Protein AF-A0A0C9Z7E0-F1 (afdb_monomer)

Foldseek 3Di:
DVQLVVLCVVCVVLVVVQCVQPVVVPDDDDPVCVVPRRLLVVLSVVLSCLQPNPDQKDKDFAQAWDKDADPAFDQDPVRDTHRIDIDGGGDIDMDRSNCQSQPCVNVNPCSNPRDSD

Radius of gyration: 19.87 Å; Cα contacts (8 Å, |Δi|>4): 127; chains: 1; bounding box: 55×26×46 Å

Structure (mmCIF, N/CA/C/O backbone):
data_AF-A0A0C9Z7E0-F1
#
_entry.id   AF-A0A0C9Z7E0-F1
#
loop_
_atom_site.group_PDB
_atom_site.id
_atom_site.type_symbol
_atom_site.label_atom_id
_atom_site.label_alt_id
_atom_site.label_comp_id
_atom_site.label_asym_id
_atom_site.label_entity_id
_atom_site.label_seq_id
_atom_site.pdbx_PDB_ins_code
_atom_site.Cartn_x
_atom_site.Cartn_y
_atom_site.Cartn_z
_atom_site.occupancy
_atom_site.B_iso_or_equiv
_atom_site.auth_seq_id
_atom_site.auth_comp_id
_atom_site.auth_asym_id
_atom_site.auth_atom_id
_atom_site.pdbx_PDB_model_num
ATOM 1 N N . MET A 1 1 ? 11.418 -6.578 2.152 1.00 69.62 1 MET A N 1
ATOM 2 C CA . MET A 1 1 ? 12.288 -6.864 0.984 1.00 69.62 1 MET A CA 1
ATOM 3 C C . MET A 1 1 ? 11.867 -8.097 0.185 1.00 69.62 1 MET A C 1
ATOM 5 O O . MET A 1 1 ? 11.743 -7.967 -1.023 1.00 69.62 1 MET A O 1
ATOM 9 N N . THR A 1 2 ? 11.606 -9.263 0.799 1.00 93.75 2 THR A N 1
ATOM 10 C CA . THR A 1 2 ? 11.234 -10.498 0.065 1.00 93.75 2 THR A CA 1
ATOM 11 C C . THR 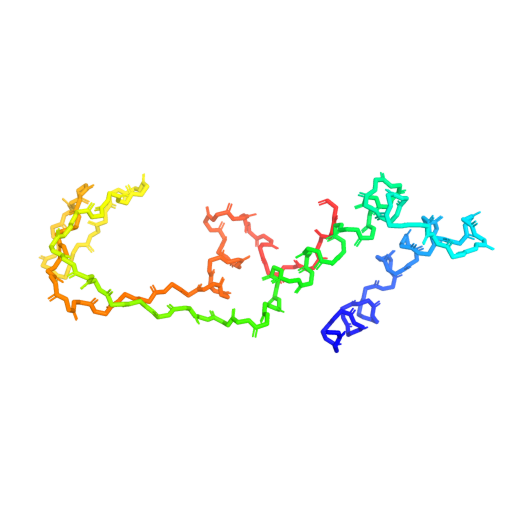A 1 2 ? 10.036 -10.324 -0.872 1.00 93.75 2 THR A C 1
ATOM 13 O O . THR A 1 2 ? 10.113 -10.717 -2.031 1.00 93.75 2 THR A O 1
ATOM 16 N N . TRP A 1 3 ? 8.960 -9.688 -0.398 1.00 95.88 3 TRP A N 1
ATOM 17 C CA . TRP A 1 3 ? 7.768 -9.430 -1.209 1.00 95.88 3 TRP A CA 1
ATOM 18 C C . TRP A 1 3 ? 8.049 -8.535 -2.412 1.00 95.88 3 TRP A C 1
ATOM 20 O O . TRP A 1 3 ? 7.641 -8.874 -3.513 1.00 95.88 3 TRP A O 1
ATOM 30 N N . GLY A 1 4 ? 8.833 -7.466 -2.244 1.00 96.12 4 GLY A N 1
ATOM 31 C CA . GLY A 1 4 ? 9.193 -6.593 -3.364 1.00 96.12 4 GLY A CA 1
ATOM 32 C C . GLY A 1 4 ? 9.957 -7.322 -4.468 1.00 96.12 4 GLY A C 1
ATOM 33 O O . GLY A 1 4 ? 9.634 -7.179 -5.642 1.00 96.12 4 GLY A O 1
ATOM 34 N N . LEU A 1 5 ? 10.914 -8.184 -4.109 1.00 96.69 5 LEU A N 1
ATOM 35 C CA . LEU A 1 5 ? 11.612 -9.009 -5.101 1.00 96.69 5 LEU A CA 1
ATOM 36 C C . LEU A 1 5 ? 10.677 -10.019 -5.779 1.00 96.69 5 LEU A C 1
ATOM 38 O O . LEU A 1 5 ? 10.805 -10.249 -6.981 1.00 96.69 5 LEU A O 1
ATOM 42 N N . LEU A 1 6 ? 9.738 -10.607 -5.031 1.00 97.69 6 LEU A N 1
ATOM 43 C CA . LEU A 1 6 ? 8.744 -11.526 -5.581 1.00 97.69 6 LEU A CA 1
ATOM 44 C C . LEU A 1 6 ? 7.806 -10.824 -6.570 1.00 97.69 6 LEU A C 1
ATOM 46 O O . LEU A 1 6 ? 7.568 -11.362 -7.650 1.00 97.69 6 LEU A O 1
ATOM 50 N N . GLU A 1 7 ? 7.301 -9.638 -6.229 1.00 97.69 7 GLU A N 1
ATOM 51 C CA . GLU A 1 7 ? 6.404 -8.881 -7.105 1.00 97.69 7 GLU A CA 1
ATOM 52 C C . GLU A 1 7 ? 7.115 -8.426 -8.378 1.00 97.69 7 GLU A C 1
ATOM 54 O O . GLU A 1 7 ? 6.592 -8.627 -9.472 1.00 97.69 7 GLU A O 1
ATOM 59 N N . LEU A 1 8 ? 8.354 -7.938 -8.274 1.00 97.81 8 LEU A N 1
ATOM 60 C CA . LEU A 1 8 ? 9.163 -7.597 -9.448 1.00 97.81 8 LEU A CA 1
ATOM 61 C C . LEU A 1 8 ? 9.468 -8.820 -10.327 1.00 97.81 8 LEU A C 1
ATOM 63 O O . LEU A 1 8 ? 9.488 -8.706 -11.550 1.00 97.81 8 LEU A O 1
ATOM 67 N N . ALA A 1 9 ? 9.687 -9.996 -9.731 1.00 97.62 9 ALA A N 1
ATOM 68 C CA . ALA A 1 9 ? 9.890 -11.234 -10.485 1.00 97.62 9 ALA A CA 1
ATOM 69 C C . ALA A 1 9 ? 8.610 -11.709 -11.198 1.00 97.62 9 ALA A C 1
ATOM 71 O O . ALA A 1 9 ? 8.694 -12.308 -12.269 1.00 97.62 9 ALA A O 1
ATOM 72 N N . ARG A 1 10 ? 7.432 -11.445 -10.618 1.00 97.75 10 ARG A N 1
ATOM 73 C CA . ARG A 1 10 ? 6.121 -11.762 -11.208 1.00 97.75 10 ARG A CA 1
ATOM 74 C C . ARG A 1 10 ? 5.659 -10.744 -12.250 1.00 97.75 10 ARG A C 1
ATOM 76 O O . ARG A 1 10 ? 4.884 -11.115 -13.127 1.00 97.75 10 ARG A O 1
ATOM 83 N N . HIS A 1 11 ? 6.177 -9.517 -12.198 1.00 98.12 11 HIS A N 1
ATOM 84 C CA . HIS A 1 11 ? 5.820 -8.418 -13.097 1.00 98.12 11 HIS A CA 1
ATOM 85 C C . HIS A 1 11 ? 7.054 -7.883 -13.851 1.00 98.12 11 HIS A C 1
ATOM 87 O O . HIS A 1 11 ? 7.543 -6.786 -13.558 1.00 98.12 11 HIS A O 1
ATOM 93 N N . PRO A 1 12 ? 7.573 -8.620 -14.859 1.00 97.88 12 PRO A N 1
ATOM 94 C CA . PRO A 1 12 ? 8.757 -8.203 -15.613 1.00 97.88 12 PRO A CA 1
ATOM 95 C C . PRO A 1 12 ? 8.617 -6.830 -16.281 1.00 97.88 12 PRO A C 1
ATOM 97 O O . PRO A 1 12 ? 9.609 -6.125 -16.439 1.00 97.88 12 PRO A O 1
ATOM 100 N N . ASN A 1 13 ? 7.400 -6.425 -16.655 1.00 97.69 13 ASN A N 1
ATOM 101 C CA . ASN A 1 13 ? 7.117 -5.098 -17.206 1.00 97.69 13 ASN A CA 1
ATOM 102 C C . ASN A 1 13 ? 7.411 -3.979 -16.193 1.00 97.69 13 ASN A C 1
ATOM 104 O O . ASN A 1 13 ? 8.088 -3.016 -16.544 1.00 97.69 13 ASN A O 1
ATOM 108 N N . VAL A 1 14 ? 6.971 -4.134 -14.938 1.00 98.06 14 VAL A N 1
ATOM 109 C CA . VAL A 1 14 ? 7.266 -3.191 -13.848 1.00 98.06 14 VAL A CA 1
ATOM 110 C C . VAL A 1 14 ? 8.766 -3.169 -13.578 1.00 98.06 14 VAL A C 1
ATOM 112 O O . VAL A 1 14 ? 9.371 -2.104 -13.490 1.00 98.06 14 VAL A O 1
ATOM 115 N N . GLN A 1 15 ? 9.398 -4.345 -13.517 1.00 97.81 15 GLN A N 1
ATOM 116 C CA . GLN A 1 15 ? 10.837 -4.441 -13.289 1.00 97.81 15 GLN A CA 1
ATOM 117 C C . GLN A 1 15 ? 11.655 -3.760 -14.396 1.00 97.81 15 GLN A C 1
ATOM 119 O O . GLN A 1 15 ? 12.653 -3.103 -14.105 1.00 97.81 15 GLN A O 1
ATOM 124 N N . ASN A 1 16 ? 11.256 -3.911 -15.660 1.00 97.75 16 ASN A N 1
ATOM 125 C CA . ASN A 1 16 ? 11.934 -3.268 -16.782 1.00 97.75 16 ASN A CA 1
ATOM 126 C C . ASN A 1 16 ? 11.767 -1.751 -16.739 1.00 97.75 16 ASN A C 1
ATOM 128 O O . ASN A 1 16 ? 12.769 -1.050 -16.832 1.00 97.75 16 ASN A O 1
ATOM 132 N N . ARG A 1 17 ? 10.553 -1.249 -16.488 1.00 97.38 17 ARG A N 1
ATOM 133 C CA . ARG A 1 17 ? 10.305 0.191 -16.327 1.00 97.38 17 ARG A CA 1
ATOM 134 C C . ARG A 1 17 ? 11.106 0.784 -15.164 1.00 97.38 17 ARG A C 1
ATOM 136 O O . ARG A 1 17 ? 11.695 1.849 -15.302 1.00 97.38 17 ARG A O 1
ATOM 143 N N . LEU A 1 18 ? 11.210 0.063 -14.046 1.00 96.50 18 LEU A N 1
ATOM 144 C CA . LEU A 1 18 ? 12.055 0.478 -12.925 1.00 96.50 18 LEU A CA 1
ATOM 145 C C . LEU A 1 18 ? 13.538 0.544 -13.319 1.00 96.50 18 LEU A C 1
ATOM 147 O O . LEU A 1 18 ? 14.242 1.475 -12.945 1.00 96.50 18 LEU A O 1
ATOM 151 N N . ARG A 1 19 ? 14.034 -0.410 -14.116 1.00 95.88 19 ARG A N 1
ATOM 152 C CA . ARG A 1 19 ? 15.405 -0.343 -14.646 1.00 95.88 19 ARG A CA 1
ATOM 153 C C . ARG A 1 19 ? 15.600 0.821 -15.615 1.00 95.88 19 ARG A C 1
ATOM 155 O O . ARG A 1 19 ? 16.674 1.408 -15.605 1.00 95.88 19 ARG A O 1
ATOM 162 N N . GLU A 1 20 ? 14.609 1.146 -16.437 1.00 96.38 20 GLU A N 1
ATOM 163 C CA . GLU A 1 20 ? 14.670 2.295 -17.350 1.00 96.38 20 GLU A CA 1
ATOM 164 C C . GLU A 1 20 ? 14.820 3.621 -16.592 1.00 96.38 20 GLU A C 1
ATOM 166 O O . GLU A 1 20 ? 15.559 4.487 -17.052 1.00 96.38 20 GLU A O 1
ATOM 171 N N . GLU A 1 21 ? 14.193 3.754 -15.419 1.00 95.06 21 GLU A N 1
ATOM 172 C CA . GLU A 1 21 ? 14.374 4.915 -14.536 1.00 95.06 21 GLU A CA 1
ATOM 173 C C . GLU A 1 21 ? 15.765 4.932 -13.876 1.00 95.06 21 GLU A C 1
ATOM 175 O O . GLU A 1 21 ? 16.433 5.964 -13.852 1.00 95.06 21 GLU A O 1
ATOM 180 N N . LEU A 1 22 ? 16.229 3.787 -13.362 1.00 94.19 22 LEU A N 1
ATOM 181 C CA . LEU A 1 22 ? 17.417 3.735 -12.500 1.00 94.19 22 LEU A CA 1
ATOM 182 C C . LEU A 1 22 ? 18.751 3.597 -13.252 1.00 94.19 22 LEU A C 1
ATOM 184 O O . LEU A 1 22 ? 19.773 4.106 -12.793 1.00 94.19 22 LEU A O 1
ATOM 188 N N . LEU A 1 23 ? 18.786 2.901 -14.394 1.00 93.50 23 LEU A N 1
ATOM 189 C CA . LEU A 1 23 ? 20.033 2.643 -15.131 1.00 93.50 23 LEU A CA 1
ATOM 190 C C . LEU A 1 23 ? 20.736 3.913 -15.646 1.00 93.50 23 LEU A C 1
ATOM 192 O O . LEU A 1 23 ? 21.965 3.960 -15.555 1.00 93.50 23 LEU A O 1
ATOM 196 N N . PRO A 1 24 ? 20.030 4.940 -16.164 1.00 93.12 24 PRO A N 1
ATOM 197 C CA . PRO A 1 24 ? 20.670 6.164 -16.644 1.00 93.12 24 PRO A CA 1
ATOM 198 C C . PRO A 1 24 ? 21.419 6.947 -15.561 1.00 93.12 24 PRO A C 1
ATOM 200 O O . PRO A 1 24 ? 22.330 7.700 -15.893 1.00 93.12 24 PRO A O 1
ATOM 203 N N . PHE A 1 25 ? 21.060 6.771 -14.284 1.00 91.00 25 PHE A N 1
ATOM 204 C CA . PHE A 1 25 ? 21.690 7.489 -13.177 1.00 91.00 25 PHE A CA 1
ATOM 205 C C . PHE A 1 25 ? 23.172 7.109 -12.999 1.00 91.00 25 PHE A C 1
ATOM 207 O O . PHE A 1 25 ? 24.004 7.965 -12.704 1.00 91.00 25 PHE A O 1
ATOM 214 N N . GLY A 1 26 ? 23.528 5.839 -13.231 1.00 84.06 26 GLY A N 1
ATOM 215 C CA . GLY A 1 26 ? 24.921 5.393 -13.387 1.00 84.06 26 GLY A CA 1
ATOM 216 C C . GLY A 1 26 ? 25.838 5.500 -12.155 1.00 84.06 26 GLY A C 1
ATOM 217 O O . GLY A 1 26 ? 27.035 5.243 -12.288 1.00 84.06 26 GLY A O 1
ATOM 218 N N . GLY A 1 27 ? 25.317 5.851 -10.975 1.00 88.44 27 GLY A N 1
ATOM 219 C CA . GLY A 1 27 ? 26.087 6.017 -9.736 1.00 88.44 27 GLY A CA 1
ATOM 220 C C . GLY A 1 27 ? 25.278 5.737 -8.466 1.00 88.44 27 GLY A C 1
ATOM 221 O O . GLY A 1 27 ? 24.161 5.229 -8.530 1.00 88.44 27 GLY A O 1
ATOM 222 N N . GLU A 1 28 ? 25.840 6.072 -7.304 1.00 90.50 28 GLU A N 1
ATOM 223 C CA . GLU A 1 28 ? 25.118 6.014 -6.026 1.00 90.50 28 GLU A CA 1
ATOM 224 C C . GLU A 1 28 ? 24.389 7.339 -5.770 1.00 90.50 28 GLU A C 1
ATOM 226 O O . GLU A 1 28 ? 25.038 8.390 -5.765 1.00 90.50 28 GLU A O 1
ATOM 231 N N . PRO A 1 29 ? 23.055 7.328 -5.598 1.00 91.94 29 PRO A N 1
ATOM 232 C CA . PRO A 1 29 ? 22.313 8.554 -5.361 1.00 91.94 29 PRO A CA 1
ATOM 233 C C . PRO A 1 29 ? 22.556 9.082 -3.951 1.00 91.94 29 PRO A C 1
ATOM 235 O O . PRO A 1 29 ? 22.665 8.318 -2.990 1.00 91.94 29 PRO A O 1
ATOM 238 N N . SER A 1 30 ? 22.593 10.409 -3.813 1.00 94.31 30 SER A N 1
ATOM 239 C CA . SER A 1 30 ? 22.464 11.036 -2.499 1.00 94.31 30 SER A CA 1
ATOM 240 C C . SER A 1 30 ? 21.052 10.817 -1.937 1.00 94.31 30 SER A C 1
ATOM 242 O O . SER A 1 30 ? 20.131 10.432 -2.658 1.00 94.31 30 SER A O 1
ATOM 244 N N . TYR A 1 31 ? 20.853 11.090 -0.647 1.00 92.56 31 TYR A N 1
ATOM 245 C CA . TYR A 1 31 ? 19.530 10.986 -0.020 1.00 92.56 31 TYR A CA 1
ATOM 246 C C . TYR A 1 31 ? 18.479 11.878 -0.704 1.00 92.56 31 TYR A C 1
ATOM 248 O O . TYR A 1 31 ? 17.358 11.438 -0.967 1.00 92.56 31 TYR A O 1
ATOM 256 N N . ASP A 1 32 ? 18.857 13.115 -1.035 1.00 93.06 32 ASP A N 1
ATOM 257 C CA . ASP A 1 32 ? 17.952 14.066 -1.685 1.00 93.06 32 ASP A CA 1
ATOM 258 C C . ASP A 1 32 ? 17.576 13.592 -3.091 1.00 93.06 32 ASP A C 1
ATOM 260 O O . ASP A 1 32 ? 16.416 13.690 -3.482 1.00 93.06 32 ASP A O 1
ATOM 264 N N . GLN A 1 33 ? 18.528 13.017 -3.829 1.00 92.44 33 GLN A N 1
ATOM 265 C CA . GLN A 1 33 ? 18.267 12.450 -5.154 1.00 92.44 33 GLN A CA 1
ATOM 266 C C . GLN A 1 33 ? 17.385 11.206 -5.058 1.00 92.44 33 GLN A C 1
ATOM 268 O O . GLN A 1 33 ? 16.432 11.067 -5.815 1.00 92.44 33 GLN A O 1
ATOM 273 N N . LEU A 1 34 ? 17.636 10.331 -4.078 1.00 89.81 34 LEU A N 1
ATOM 274 C CA . LEU A 1 34 ? 16.814 9.143 -3.857 1.00 89.81 34 LEU A CA 1
ATOM 275 C C . LEU A 1 34 ? 15.343 9.500 -3.602 1.00 89.81 34 LEU A C 1
ATOM 277 O O . LEU A 1 34 ? 14.451 8.788 -4.049 1.00 89.81 34 LEU A O 1
ATOM 281 N N . THR A 1 35 ? 15.111 10.605 -2.893 1.00 88.25 35 THR A N 1
ATOM 282 C CA . THR A 1 35 ? 13.771 11.055 -2.503 1.00 88.25 35 THR A CA 1
ATOM 283 C C . THR A 1 35 ? 13.032 11.766 -3.638 1.00 88.25 35 THR A C 1
ATOM 285 O O . THR A 1 35 ? 11.814 11.658 -3.726 1.00 88.25 35 THR A O 1
ATOM 288 N N . ASN A 1 36 ? 13.741 12.512 -4.491 1.00 90.50 36 ASN A N 1
ATOM 289 C CA . ASN A 1 36 ? 13.105 13.419 -5.454 1.00 90.50 36 ASN A CA 1
ATOM 290 C C . ASN A 1 36 ? 13.219 12.968 -6.918 1.00 90.50 36 ASN A C 1
ATOM 292 O O . ASN A 1 36 ? 12.365 13.334 -7.725 1.00 90.50 36 ASN A O 1
ATOM 296 N N . ASP A 1 37 ? 14.242 12.187 -7.269 1.00 93.44 37 ASP A N 1
ATOM 297 C CA . ASP A 1 37 ? 14.592 11.922 -8.671 1.00 93.44 37 ASP A CA 1
ATOM 298 C C . ASP A 1 37 ? 14.088 10.558 -9.179 1.00 93.44 37 ASP A C 1
ATOM 300 O O . ASP A 1 37 ? 14.148 10.303 -10.383 1.00 93.44 37 ASP A O 1
ATOM 304 N N . PHE A 1 38 ? 13.566 9.690 -8.299 1.00 95.25 38 PHE A N 1
ATOM 305 C CA . PHE A 1 38 ? 13.078 8.344 -8.655 1.00 95.25 38 PHE A CA 1
ATOM 306 C C . PHE A 1 38 ? 11.616 8.111 -8.237 1.00 95.25 38 PHE A C 1
ATOM 308 O O . PHE A 1 38 ? 11.332 7.292 -7.354 1.00 95.25 38 PHE A O 1
ATOM 315 N N . PRO A 1 39 ? 10.661 8.833 -8.847 1.00 95.25 39 PRO A N 1
ATOM 316 C CA . PRO A 1 39 ? 9.249 8.710 -8.502 1.00 95.25 39 PRO A CA 1
ATOM 317 C C . PRO A 1 39 ? 8.687 7.305 -8.759 1.00 95.25 39 PRO A C 1
ATOM 319 O O . PRO A 1 39 ? 7.802 6.868 -8.028 1.00 95.25 39 PRO A O 1
ATOM 322 N N . TYR A 1 40 ? 9.179 6.571 -9.765 1.00 97.00 40 TYR A N 1
ATOM 323 C CA . TYR A 1 40 ? 8.686 5.222 -10.034 1.00 97.00 40 TYR A CA 1
ATOM 324 C C . TYR A 1 40 ? 9.258 4.190 -9.059 1.00 97.00 40 TYR A C 1
ATOM 326 O O . TYR A 1 40 ? 8.540 3.276 -8.655 1.00 97.00 40 TYR A O 1
ATOM 334 N N . LEU A 1 41 ? 10.512 4.342 -8.622 1.00 95.94 41 LEU A N 1
ATOM 335 C CA . LEU A 1 41 ? 11.053 3.574 -7.501 1.00 95.94 41 LEU A CA 1
ATOM 336 C C . LEU A 1 41 ? 10.214 3.767 -6.236 1.00 95.94 41 LEU A C 1
ATOM 338 O O . LEU A 1 41 ? 9.867 2.768 -5.604 1.00 95.94 41 LEU A O 1
ATOM 342 N N . ASP A 1 42 ? 9.875 5.009 -5.881 1.00 95.44 42 ASP A N 1
ATOM 343 C CA . ASP A 1 42 ? 9.014 5.271 -4.724 1.00 95.44 42 ASP A CA 1
ATOM 344 C C . ASP A 1 42 ? 7.648 4.605 -4.905 1.00 95.44 42 ASP A C 1
ATOM 346 O O . ASP A 1 42 ? 7.236 3.824 -4.050 1.00 95.44 42 ASP A O 1
ATOM 350 N N . ALA A 1 43 ? 7.007 4.775 -6.065 1.00 96.75 43 ALA A N 1
ATOM 351 C CA . ALA A 1 43 ? 5.717 4.148 -6.338 1.00 96.75 43 ALA A CA 1
ATOM 352 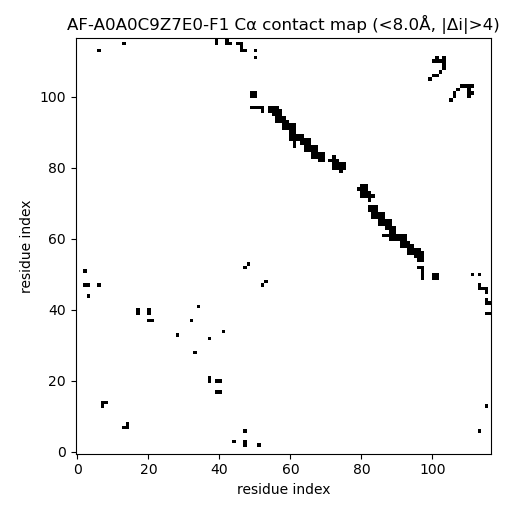C C . ALA A 1 43 ? 5.769 2.611 -6.224 1.00 96.75 43 ALA A C 1
ATOM 354 O O . ALA A 1 43 ? 4.894 2.000 -5.615 1.00 96.75 43 ALA A O 1
ATOM 355 N N . VAL A 1 44 ? 6.837 1.968 -6.717 1.00 97.44 44 VAL A N 1
ATOM 356 C CA . VAL A 1 44 ? 7.062 0.521 -6.550 1.00 97.44 44 VAL A CA 1
ATOM 357 C C . VAL A 1 44 ? 7.193 0.147 -5.075 1.00 97.44 44 VAL A C 1
ATOM 359 O O . VAL A 1 44 ? 6.627 -0.858 -4.644 1.00 97.44 44 VAL A O 1
ATOM 362 N N . VAL A 1 45 ? 7.945 0.917 -4.287 1.00 95.75 45 VAL A N 1
ATOM 363 C CA . VAL A 1 45 ? 8.126 0.647 -2.854 1.00 95.75 45 VAL A CA 1
ATOM 364 C C . VAL A 1 45 ? 6.808 0.811 -2.099 1.00 95.75 45 VAL A C 1
ATOM 366 O O . VAL A 1 45 ? 6.461 -0.072 -1.309 1.00 95.75 45 VAL A O 1
ATOM 369 N N . GLN A 1 46 ? 6.062 1.885 -2.361 1.00 95.44 46 GLN A N 1
ATOM 370 C CA . GLN A 1 46 ? 4.752 2.122 -1.756 1.00 95.44 46 GLN A CA 1
ATOM 371 C C . GLN A 1 46 ? 3.774 1.006 -2.108 1.00 95.44 46 GLN A C 1
ATOM 373 O O . GLN A 1 46 ? 3.114 0.475 -1.219 1.00 95.44 46 GLN A O 1
ATOM 378 N N . GLU A 1 47 ? 3.745 0.567 -3.364 1.00 97.25 47 GLU A N 1
ATOM 379 C CA . GLU A 1 47 ? 2.835 -0.484 -3.809 1.00 97.25 47 GLU A CA 1
ATOM 380 C C . GLU A 1 47 ? 3.153 -1.842 -3.160 1.00 97.25 47 GLU A C 1
ATOM 382 O O . GLU A 1 47 ? 2.261 -2.589 -2.748 1.00 97.25 47 GLU A O 1
ATOM 387 N N . VAL A 1 48 ? 4.442 -2.146 -2.956 1.00 97.00 48 VAL A N 1
ATOM 388 C CA . VAL A 1 48 ? 4.851 -3.328 -2.183 1.00 97.00 48 VAL A CA 1
ATOM 389 C C . VAL A 1 48 ? 4.355 -3.232 -0.740 1.00 97.00 48 VAL A C 1
ATOM 391 O O . VAL A 1 48 ? 3.886 -4.231 -0.199 1.00 97.00 48 VAL A O 1
ATOM 394 N N . LEU A 1 49 ? 4.459 -2.062 -0.105 1.00 95.44 49 LEU A N 1
ATOM 395 C CA . LEU A 1 49 ? 3.994 -1.851 1.270 1.00 95.44 49 LEU A CA 1
ATOM 396 C C . LEU A 1 49 ? 2.464 -1.815 1.378 1.00 95.44 49 LEU A C 1
ATOM 398 O O . LEU A 1 49 ? 1.922 -2.207 2.412 1.00 95.44 49 LEU A O 1
ATOM 402 N N . CYS A 1 50 ? 1.774 -1.398 0.319 1.00 95.31 50 CYS A N 1
ATOM 403 C CA . CYS A 1 50 ? 0.324 -1.424 0.218 1.00 95.31 50 CYS A CA 1
ATOM 404 C C . CYS A 1 50 ? -0.178 -2.876 0.260 1.00 95.31 50 CYS A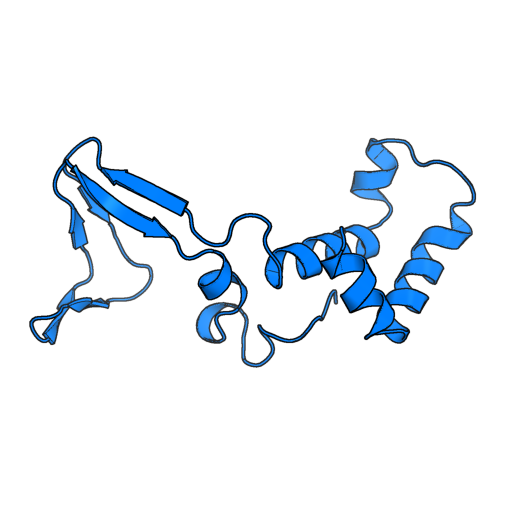 C 1
ATOM 406 O O . CYS A 1 50 ? -0.930 -3.255 1.162 1.00 95.31 50 CYS A O 1
ATOM 408 N N . LEU A 1 51 ? 0.328 -3.732 -0.633 1.00 96.12 51 LEU A N 1
ATOM 409 C CA . LEU A 1 51 ? -0.097 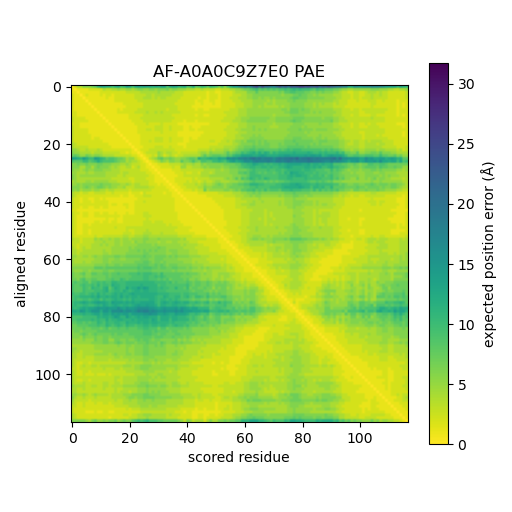-5.134 -0.714 1.00 96.12 51 LEU A CA 1
ATOM 410 C C . LEU A 1 51 ? 0.477 -6.022 0.395 1.00 96.12 51 LEU A C 1
ATOM 412 O O . LEU A 1 51 ? -0.192 -6.956 0.849 1.00 96.12 51 LEU A O 1
ATOM 416 N N . HIS A 1 52 ? 1.709 -5.740 0.825 1.00 95.88 52 HIS A N 1
ATOM 417 C CA . HIS A 1 52 ? 2.480 -6.566 1.756 1.00 95.88 52 HIS A CA 1
ATOM 418 C C . HIS A 1 52 ? 3.069 -5.727 2.900 1.00 95.88 52 HIS A C 1
ATOM 420 O O . HIS A 1 52 ? 4.297 -5.649 3.043 1.00 95.88 52 HIS A O 1
ATOM 426 N N . PRO A 1 53 ? 2.223 -5.098 3.738 1.00 94.56 53 PRO A N 1
ATOM 427 C CA . PRO A 1 53 ? 2.700 -4.267 4.832 1.00 94.56 53 PRO A CA 1
ATOM 428 C C . PRO A 1 53 ? 3.477 -5.108 5.850 1.00 94.56 53 PRO A C 1
ATOM 430 O O . PRO A 1 53 ? 3.117 -6.245 6.159 1.00 94.56 53 PRO A O 1
ATOM 433 N N . SER A 1 54 ? 4.535 -4.526 6.418 1.00 93.56 54 SER A N 1
ATOM 434 C CA . SER A 1 54 ? 5.347 -5.183 7.455 1.00 93.56 54 SER A CA 1
ATOM 435 C C . SER A 1 54 ? 4.560 -5.455 8.742 1.00 93.56 54 SER A C 1
ATOM 437 O O . SER A 1 54 ? 4.878 -6.389 9.474 1.00 93.56 54 SER A O 1
ATOM 439 N N . VAL A 1 55 ? 3.540 -4.635 9.014 1.00 94.19 55 VAL A N 1
ATOM 440 C CA . VAL A 1 55 ? 2.628 -4.763 10.153 1.00 94.19 55 VAL A CA 1
ATOM 441 C C . VAL A 1 55 ? 1.217 -4.933 9.602 1.00 94.19 55 VAL A C 1
ATOM 443 O O . VAL A 1 55 ? 0.720 -4.072 8.881 1.00 94.19 55 VAL A O 1
ATOM 446 N N . LEU A 1 56 ? 0.583 -6.063 9.914 1.00 94.50 56 LEU A N 1
ATOM 447 C CA . LEU A 1 56 ? -0.725 -6.415 9.351 1.00 94.50 56 LEU A CA 1
ATOM 448 C C . LEU A 1 56 ? -1.890 -5.711 10.052 1.00 94.50 56 LEU A C 1
ATOM 450 O O . LEU A 1 56 ? -2.915 -5.452 9.419 1.00 94.50 56 LEU A O 1
ATOM 454 N N . GLU A 1 57 ? -1.725 -5.443 11.345 1.00 96.62 57 GLU A N 1
ATOM 455 C CA . GLU A 1 57 ? -2.742 -4.929 12.255 1.00 96.62 57 GLU A CA 1
ATOM 456 C C . GLU A 1 57 ? -2.059 -4.140 13.379 1.00 96.62 57 GLU A C 1
ATOM 458 O O . GLU A 1 57 ? -1.012 -4.556 13.884 1.00 96.62 57 GLU A O 1
ATOM 463 N N . LEU A 1 58 ? -2.648 -3.007 13.763 1.00 96.62 58 LEU A N 1
ATOM 464 C CA . LEU A 1 58 ? -2.278 -2.265 14.967 1.00 96.62 58 LEU A CA 1
ATOM 465 C C . LEU A 1 58 ? -3.371 -2.416 16.016 1.00 96.62 58 LEU A C 1
ATOM 467 O O . LEU A 1 58 ? -4.557 -2.374 15.694 1.00 96.62 58 LEU A O 1
ATOM 471 N N . ILE A 1 59 ? -2.957 -2.562 17.271 1.00 97.25 59 ILE A N 1
ATOM 472 C CA . ILE A 1 59 ? -3.856 -2.691 18.414 1.00 97.25 59 ILE A CA 1
ATOM 473 C C . ILE A 1 59 ? -3.620 -1.503 19.339 1.00 97.25 59 ILE A C 1
ATOM 475 O O . ILE A 1 59 ? -2.485 -1.236 19.736 1.00 97.25 59 ILE A O 1
ATOM 479 N N . HIS A 1 60 ? -4.699 -0.811 19.685 1.00 95.50 60 HIS A N 1
ATOM 480 C CA . HIS A 1 60 ? -4.705 0.318 20.605 1.00 95.50 60 HIS A CA 1
ATOM 481 C C . HIS A 1 60 ? -5.652 0.046 21.771 1.00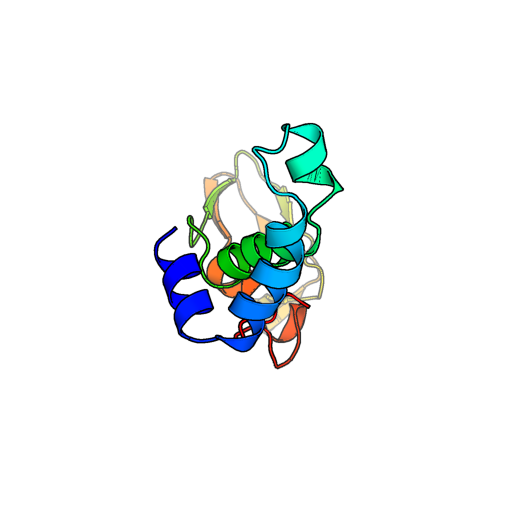 95.50 60 HIS A C 1
ATOM 483 O O . HIS A 1 60 ? -6.634 -0.674 21.622 1.00 95.50 60 HIS A O 1
ATOM 489 N N . GLU A 1 61 ? -5.372 0.650 22.920 1.00 97.25 61 GLU A N 1
ATOM 490 C CA . GLU A 1 61 ? -6.286 0.703 24.059 1.00 97.25 61 GLU A CA 1
ATOM 491 C C . GLU A 1 61 ? -6.680 2.163 24.288 1.00 97.25 61 GLU A C 1
ATOM 4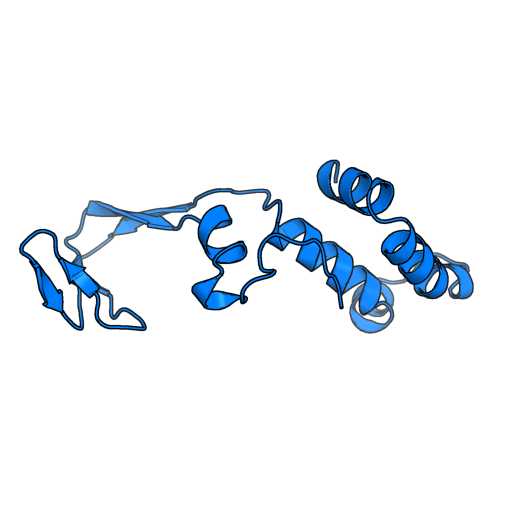93 O O . GLU A 1 61 ? -5.812 3.038 24.341 1.00 97.25 61 GLU A O 1
ATOM 498 N N . ALA A 1 62 ? -7.981 2.433 24.395 1.00 97.50 62 ALA A N 1
ATOM 499 C CA . ALA A 1 62 ? -8.491 3.772 24.656 1.00 97.50 62 ALA A CA 1
ATOM 500 C C . ALA A 1 62 ? -8.037 4.255 26.043 1.00 97.50 62 ALA A C 1
ATOM 502 O O . ALA A 1 62 ? -8.375 3.657 27.066 1.00 97.50 62 ALA A O 1
ATOM 503 N N . ALA A 1 63 ? -7.262 5.339 26.092 1.00 97.44 63 ALA A N 1
ATOM 504 C CA . ALA A 1 63 ? -6.736 5.873 27.349 1.00 97.44 63 ALA A CA 1
ATOM 505 C C . ALA A 1 63 ? -7.820 6.547 28.213 1.00 97.44 63 ALA A C 1
ATOM 507 O O . ALA A 1 63 ? -7.709 6.568 29.444 1.00 97.44 63 ALA A O 1
ATOM 508 N N . GLU A 1 64 ? -8.864 7.055 27.563 1.00 97.50 64 GLU A N 1
ATOM 509 C CA . GLU A 1 64 ? -10.024 7.736 28.131 1.00 97.50 64 GLU A CA 1
ATOM 510 C C . GLU A 1 64 ? -11.266 7.475 27.267 1.00 97.50 64 GLU A C 1
ATOM 512 O O . GLU A 1 64 ? -11.157 6.861 26.203 1.00 97.50 64 GLU A O 1
ATOM 517 N N . ASP A 1 65 ? -12.432 7.898 27.754 1.00 97.88 65 ASP A N 1
ATOM 518 C CA . ASP A 1 65 ? -13.678 7.811 26.994 1.00 97.88 65 ASP A CA 1
ATOM 519 C C . ASP A 1 65 ? -13.621 8.787 25.808 1.00 97.88 65 ASP A C 1
ATOM 521 O O . ASP A 1 65 ? -13.292 9.960 25.988 1.00 97.88 65 ASP A O 1
ATOM 525 N N . ASP A 1 66 ? -13.961 8.321 24.609 1.00 96.19 66 ASP A N 1
ATOM 526 C CA . ASP A 1 66 ? -13.877 9.104 23.375 1.00 96.19 66 ASP A CA 1
ATOM 527 C C . ASP A 1 66 ? -15.021 8.763 22.404 1.00 96.19 66 ASP A C 1
ATOM 529 O O . ASP A 1 66 ? -15.765 7.795 22.584 1.00 96.19 66 ASP A O 1
ATOM 533 N N . ILE A 1 67 ? -15.187 9.574 21.361 1.00 95.38 67 ILE A N 1
ATOM 534 C CA . ILE A 1 67 ? -16.182 9.390 20.308 1.00 95.38 67 ILE A CA 1
ATOM 535 C C . ILE A 1 67 ? -15.472 9.331 18.956 1.00 95.38 67 ILE A C 1
ATOM 537 O O . ILE A 1 67 ? -14.976 10.335 18.448 1.00 95.38 67 ILE A O 1
ATOM 541 N N . ILE A 1 68 ? -15.508 8.163 18.319 1.00 93.19 68 ILE A N 1
ATOM 542 C CA . ILE A 1 68 ? -15.030 7.993 16.946 1.00 93.19 68 ILE A CA 1
ATOM 543 C C . ILE A 1 68 ? -16.147 8.403 15.986 1.00 93.19 68 ILE A C 1
ATOM 545 O O . ILE A 1 68 ? -17.272 7.915 16.096 1.00 93.19 68 ILE A O 1
ATOM 549 N N . GLN A 1 69 ? -15.827 9.269 15.024 1.00 93.69 69 GLN A N 1
ATOM 550 C CA . GLN A 1 69 ? -16.705 9.633 13.909 1.00 93.69 69 GLN A CA 1
ATOM 551 C C . GLN A 1 69 ? -16.270 8.859 12.655 1.00 93.69 69 GLN A C 1
ATOM 553 O O . GLN A 1 69 ? -15.223 9.176 12.084 1.00 93.69 69 GLN A O 1
ATOM 558 N N . PRO A 1 70 ? -17.012 7.818 12.239 1.00 90.00 70 PRO A N 1
ATOM 559 C CA . PRO A 1 70 ? -16.731 7.104 11.001 1.00 90.00 70 PRO A CA 1
ATOM 560 C C . PRO A 1 70 ? -16.880 8.014 9.774 1.00 90.00 70 PRO A C 1
ATOM 562 O O . PRO A 1 70 ? -17.654 8.967 9.787 1.00 90.00 70 PRO A O 1
ATOM 565 N N . LEU A 1 71 ? -16.169 7.690 8.690 1.00 87.19 71 LEU A N 1
ATOM 566 C CA . LEU A 1 71 ? -16.284 8.427 7.424 1.00 87.19 71 LEU A CA 1
ATOM 567 C C . LEU A 1 71 ? -17.684 8.294 6.800 1.00 87.19 71 LEU A C 1
ATOM 569 O O . LEU A 1 71 ? -18.184 9.230 6.182 1.00 87.19 71 LEU A O 1
ATOM 573 N N . GLU A 1 72 ? -18.303 7.128 6.976 1.00 88.94 72 GLU A N 1
ATOM 574 C CA . GLU A 1 72 ? -19.663 6.820 6.545 1.00 88.94 72 GLU A CA 1
ATOM 575 C C . GLU A 1 72 ? -20.442 6.206 7.715 1.00 88.94 72 GLU A C 1
ATOM 577 O O . GLU A 1 72 ? -19.834 5.498 8.525 1.00 88.94 72 GLU A O 1
ATOM 582 N N . PRO A 1 73 ? -21.767 6.426 7.810 1.00 92.69 73 PRO A N 1
ATOM 583 C CA . PRO A 1 73 ? -22.578 5.865 8.885 1.00 92.69 73 PRO A CA 1
ATOM 584 C C . PRO A 1 73 ? -22.433 4.343 8.961 1.00 92.69 73 PRO A C 1
ATOM 586 O O . PRO A 1 73 ? -22.527 3.646 7.948 1.00 92.69 73 PRO A O 1
ATOM 589 N N . VAL A 1 74 ? -22.232 3.810 10.167 1.00 91.00 74 VAL A N 1
ATOM 590 C CA . VAL A 1 74 ? -22.023 2.370 10.363 1.00 91.00 74 VAL A CA 1
ATOM 591 C C . VAL A 1 74 ? -23.240 1.711 10.990 1.00 91.00 74 VAL A C 1
ATOM 593 O O . VAL A 1 74 ? -23.919 2.286 11.840 1.00 91.00 74 VAL A O 1
ATOM 596 N N . GLN A 1 75 ? -23.497 0.464 10.602 1.00 92.62 75 GLN A N 1
ATOM 597 C CA . GLN A 1 75 ? -24.526 -0.349 11.234 1.00 92.62 75 GLN A CA 1
ATOM 598 C C . GLN A 1 75 ? -23.956 -1.074 12.458 1.00 92.62 75 GLN A C 1
ATOM 600 O O . GLN A 1 75 ? -22.995 -1.839 12.372 1.00 92.62 75 GLN A O 1
ATOM 605 N N . THR A 1 76 ? -24.574 -0.847 13.610 1.00 89.00 76 THR A N 1
ATOM 606 C CA . THR A 1 76 ? -24.233 -1.508 14.871 1.00 89.00 76 THR A CA 1
ATOM 607 C C . THR A 1 76 ? -24.776 -2.940 14.922 1.00 89.00 76 THR A C 1
ATOM 609 O O . THR A 1 76 ? -25.626 -3.349 14.129 1.00 89.00 76 THR A O 1
ATOM 612 N N . LYS A 1 77 ? -24.340 -3.723 15.920 1.00 88.50 77 LYS A N 1
ATOM 613 C CA . LYS A 1 77 ? -24.839 -5.095 16.141 1.00 88.50 77 LYS A CA 1
ATOM 614 C C . LYS A 1 77 ? -26.346 -5.166 16.427 1.00 88.50 77 LYS A C 1
ATOM 616 O O . LYS A 1 77 ? -26.939 -6.215 16.200 1.00 88.50 77 LYS A O 1
ATOM 621 N N . SER A 1 78 ? -26.959 -4.090 16.928 1.00 90.38 78 SER A N 1
ATOM 622 C CA . SER A 1 78 ? -28.413 -4.003 17.138 1.00 90.38 78 SER A CA 1
ATOM 623 C C . SER A 1 78 ? -29.184 -3.704 15.845 1.00 90.38 78 SER A C 1
ATOM 625 O O . SER A 1 78 ? -30.410 -3.771 15.845 1.00 90.38 78 SER A O 1
ATOM 627 N N . GLY A 1 79 ? -28.483 -3.406 14.746 1.00 91.62 79 GLY A N 1
ATOM 628 C CA . GLY A 1 79 ? -29.062 -3.049 13.453 1.00 91.62 79 GLY A CA 1
ATOM 629 C C . GLY A 1 79 ? -29.281 -1.547 13.259 1.00 91.62 79 GLY A C 1
ATOM 630 O O . GLY A 1 79 ? -29.666 -1.146 12.162 1.00 91.62 79 GLY A O 1
ATOM 631 N N . GLU A 1 80 ? -29.015 -0.729 14.279 1.00 93.00 80 GLU A N 1
ATOM 632 C CA . GLU A 1 80 ? -29.108 0.732 14.216 1.00 93.00 80 GLU A CA 1
ATOM 633 C C . GLU A 1 80 ? -27.942 1.323 13.418 1.00 93.00 80 GLU A C 1
ATOM 635 O O . GLU A 1 80 ? -26.801 0.883 13.577 1.00 93.00 80 GLU A O 1
ATOM 640 N N . VAL A 1 81 ? -28.234 2.311 12.570 1.00 93.81 81 VAL A N 1
ATOM 641 C CA . VAL A 1 81 ? -27.234 3.072 11.813 1.00 93.81 81 VAL A CA 1
ATOM 642 C C . VAL A 1 81 ? -26.874 4.317 12.610 1.00 93.81 81 VAL A C 1
ATOM 644 O O . VAL A 1 81 ? -27.763 5.095 12.954 1.00 93.81 81 VAL A O 1
ATOM 647 N N . VAL A 1 82 ? -25.588 4.490 12.903 1.00 94.00 82 VAL A N 1
ATOM 648 C CA . VAL A 1 82 ? -25.077 5.591 13.726 1.00 94.00 82 VAL A CA 1
ATOM 649 C C . VAL A 1 82 ? -23.955 6.337 13.011 1.00 94.00 82 VAL A C 1
ATOM 651 O O . VAL A 1 82 ? -23.133 5.735 12.318 1.00 94.00 82 VAL A O 1
ATOM 654 N N . ASP A 1 83 ? -23.904 7.649 13.235 1.00 95.00 83 ASP A N 1
ATOM 655 C CA . ASP A 1 83 ? -22.869 8.544 12.697 1.00 95.00 83 ASP A CA 1
ATOM 656 C C . ASP A 1 83 ? -21.663 8.685 13.642 1.00 95.00 83 ASP A C 1
ATOM 658 O O . ASP A 1 83 ? -20.674 9.344 13.325 1.00 95.00 83 ASP A O 1
ATOM 662 N N . SER A 1 84 ? -21.741 8.094 14.835 1.00 94.38 84 SER A N 1
ATOM 663 C CA . SER A 1 84 ? -20.670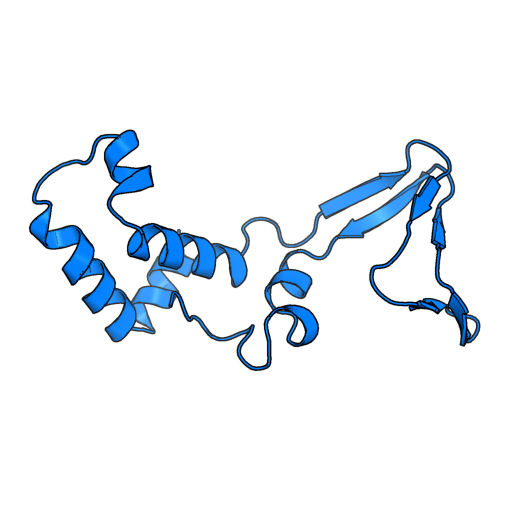 8.119 15.824 1.00 94.38 84 SER A CA 1
ATOM 664 C C . SER A 1 84 ? -20.676 6.867 16.694 1.00 94.38 84 SER A C 1
ATOM 666 O O . SER A 1 84 ? -21.709 6.228 16.904 1.00 94.38 84 SER A O 1
ATOM 668 N N . ILE A 1 85 ? -19.496 6.505 17.194 1.00 93.31 85 ILE A N 1
ATOM 669 C CA . ILE A 1 85 ? -19.284 5.355 18.070 1.00 93.31 85 ILE A CA 1
ATOM 670 C C . ILE A 1 85 ? -18.637 5.858 19.354 1.00 93.31 85 ILE A C 1
ATOM 672 O O . ILE A 1 85 ? -17.536 6.403 19.324 1.00 93.31 85 ILE A O 1
ATOM 676 N N . VAL A 1 86 ? -19.317 5.654 20.480 1.00 94.19 86 VAL A N 1
ATOM 677 C CA . VAL A 1 86 ? -18.754 5.924 21.806 1.00 94.19 86 VAL A CA 1
ATOM 678 C C . VAL A 1 86 ? -17.820 4.780 22.187 1.00 94.19 86 VAL A C 1
ATOM 680 O O . VAL A 1 86 ? -18.196 3.610 22.094 1.00 94.19 86 VAL A O 1
ATOM 683 N N . ILE A 1 87 ? -16.612 5.129 22.612 1.00 95.19 87 ILE A N 1
ATOM 684 C CA . ILE A 1 87 ? -15.561 4.216 23.040 1.00 95.19 87 ILE A CA 1
ATOM 685 C C . ILE A 1 87 ? -15.248 4.519 24.500 1.00 95.19 87 ILE A C 1
ATOM 687 O O . ILE A 1 87 ? -14.827 5.620 24.828 1.00 95.19 87 ILE A O 1
ATOM 691 N N . GLU A 1 88 ? -15.449 3.546 25.383 1.00 97.56 88 GLU A N 1
ATOM 692 C CA . GLU A 1 88 ? -15.091 3.688 26.796 1.00 97.56 88 GLU A CA 1
ATOM 693 C C . GLU A 1 88 ? -13.588 3.458 26.996 1.00 97.56 88 GLU A C 1
ATOM 695 O O . GLU A 1 88 ? -12.954 2.672 26.277 1.00 97.56 88 GLU A O 1
ATOM 700 N N . ARG A 1 89 ? -13.019 4.089 28.021 1.00 97.56 89 ARG A N 1
ATOM 701 C CA . ARG A 1 89 ? -11.655 3.846 28.487 1.00 97.56 89 ARG A CA 1
ATOM 702 C C . ARG A 1 89 ? -11.394 2.349 28.670 1.00 97.56 89 ARG A C 1
ATOM 704 O O . ARG A 1 89 ? -12.165 1.638 29.309 1.00 97.56 89 ARG A O 1
ATOM 711 N N . GLY A 1 90 ? -10.255 1.881 28.168 1.00 97.50 90 GLY A N 1
ATOM 712 C CA . GLY A 1 90 ? -9.856 0.472 28.197 1.00 97.50 90 GLY A CA 1
ATOM 713 C C . GLY A 1 90 ? -10.395 -0.355 27.026 1.00 97.50 90 GLY A C 1
ATOM 714 O O . GLY A 1 90 ? -10.068 -1.536 26.914 1.00 97.50 90 GLY A O 1
ATOM 715 N N . THR A 1 91 ? -11.197 0.232 26.128 1.00 97.44 91 THR A N 1
ATOM 716 C CA . THR A 1 91 ? -11.635 -0.461 24.910 1.00 97.44 91 THR A CA 1
ATOM 717 C C . THR A 1 91 ? -10.445 -0.745 24.001 1.00 97.44 91 THR A C 1
ATOM 719 O O . THR A 1 91 ? -9.659 0.151 23.687 1.00 97.44 91 THR A O 1
ATOM 722 N N . ILE A 1 92 ? -10.344 -1.991 23.536 1.00 97.19 92 ILE A N 1
ATOM 723 C CA . ILE A 1 92 ? -9.334 -2.407 22.565 1.00 97.19 92 ILE A CA 1
ATOM 724 C C . ILE A 1 92 ? -9.830 -2.124 21.148 1.00 97.19 92 ILE A C 1
ATOM 726 O O . ILE A 1 92 ? -10.866 -2.635 20.721 1.00 97.19 92 ILE A O 1
ATOM 730 N N . LEU A 1 93 ? -9.057 -1.335 20.413 1.00 94.94 93 LEU A N 1
ATOM 731 C CA . LEU A 1 93 ? -9.289 -0.980 19.021 1.00 94.94 93 LEU A CA 1
ATOM 732 C C . LEU A 1 93 ? -8.289 -1.725 18.139 1.00 94.94 93 LEU A C 1
ATOM 734 O O . LEU A 1 93 ? -7.091 -1.732 18.417 1.00 94.94 93 LEU A O 1
ATOM 738 N N . SER A 1 94 ? -8.785 -2.322 17.059 1.00 95.56 94 SER A N 1
ATOM 739 C CA . SER A 1 94 ? -7.963 -2.935 16.017 1.00 95.56 94 SER A CA 1
ATOM 740 C C . SER A 1 94 ? -8.031 -2.094 14.743 1.00 95.56 94 SER A C 1
ATOM 742 O O . SER A 1 94 ? -9.115 -1.724 14.288 1.00 95.56 94 SER A O 1
ATOM 744 N N . VAL A 1 95 ? -6.866 -1.816 14.160 1.00 94.94 95 VAL A N 1
ATOM 745 C CA . VAL A 1 95 ? -6.719 -1.175 12.852 1.00 94.94 95 VAL A CA 1
ATOM 746 C C . VAL A 1 95 ? -6.104 -2.194 11.890 1.00 94.94 95 VAL A C 1
ATOM 748 O O . VAL A 1 95 ? -4.882 -2.385 11.893 1.00 94.94 95 VAL A O 1
ATOM 751 N N . PRO A 1 96 ? -6.914 -2.874 11.059 1.00 95.75 96 PRO A N 1
ATOM 752 C CA . PRO A 1 96 ? -6.434 -3.923 10.168 1.00 95.75 96 PRO A CA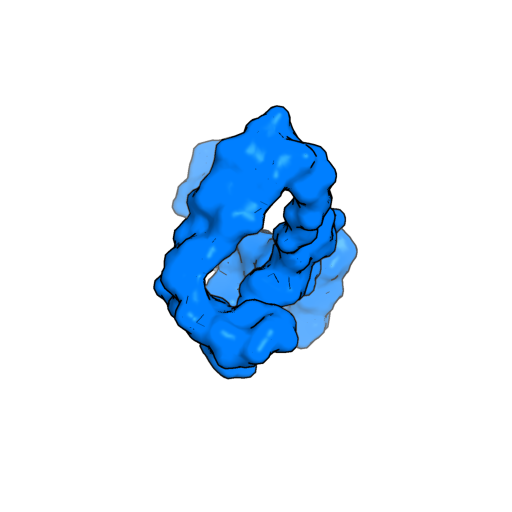 1
ATOM 753 C C . PRO A 1 96 ? -5.810 -3.321 8.897 1.00 95.75 96 PRO A C 1
ATOM 755 O O . PRO A 1 96 ? -6.436 -3.289 7.835 1.00 95.75 96 PRO A O 1
ATOM 758 N N . ILE A 1 97 ? -4.558 -2.859 8.999 1.00 96.50 97 ILE A N 1
ATOM 759 C CA . ILE A 1 97 ? -3.791 -2.212 7.913 1.00 96.50 97 ILE A CA 1
ATOM 760 C C . ILE A 1 97 ? -3.869 -3.020 6.614 1.00 96.50 97 ILE A C 1
ATOM 762 O O . ILE A 1 97 ? -4.220 -2.491 5.563 1.00 96.50 97 ILE A O 1
ATOM 766 N N . SER A 1 98 ? -3.601 -4.326 6.683 1.00 95.50 98 SER A N 1
ATOM 767 C CA . SER A 1 98 ? -3.574 -5.188 5.493 1.00 95.50 98 SER A CA 1
ATOM 768 C C . SER A 1 98 ? -4.934 -5.362 4.805 1.00 95.50 98 SER A C 1
ATOM 770 O O . SER A 1 98 ? -4.978 -5.773 3.643 1.00 95.50 98 SER A O 1
ATOM 772 N N . CYS A 1 99 ? -6.039 -5.086 5.502 1.00 95.31 99 CYS A N 1
ATOM 773 C CA . CYS A 1 99 ? -7.383 -5.089 4.930 1.00 95.31 99 CYS A CA 1
ATOM 774 C C . CYS A 1 99 ? -7.709 -3.728 4.314 1.00 95.31 99 CYS A C 1
ATOM 776 O O . CYS A 1 99 ? -8.229 -3.677 3.204 1.00 95.31 99 CYS A O 1
ATOM 778 N N . ILE A 1 100 ? -7.364 -2.638 5.007 1.00 95.00 100 ILE A N 1
ATOM 779 C CA . ILE A 1 100 ? -7.588 -1.264 4.539 1.00 95.00 100 ILE A CA 1
ATOM 780 C C . ILE A 1 100 ? -6.814 -1.008 3.243 1.00 95.00 100 ILE A C 1
ATOM 782 O O . ILE A 1 100 ? -7.401 -0.556 2.262 1.00 95.00 100 ILE A O 1
ATOM 786 N N . ASN A 1 101 ? -5.534 -1.384 3.196 1.00 96.12 101 ASN A N 1
ATOM 787 C CA . ASN A 1 101 ? -4.679 -1.197 2.021 1.00 96.12 101 ASN A CA 1
ATOM 788 C C . ASN A 1 101 ? -5.145 -1.988 0.784 1.00 96.12 101 ASN A C 1
ATOM 790 O O . ASN A 1 101 ? -4.748 -1.678 -0.326 1.00 96.12 101 ASN A O 1
ATOM 794 N N . ARG A 1 102 ? -5.993 -3.010 0.956 1.00 95.25 102 ARG A N 1
ATOM 795 C CA . ARG A 1 102 ? -6.517 -3.856 -0.135 1.00 95.25 102 ARG A CA 1
ATOM 796 C C . ARG A 1 102 ? -8.038 -3.781 -0.263 1.00 95.25 102 ARG A C 1
ATOM 798 O O . ARG A 1 102 ? -8.669 -4.687 -0.815 1.00 95.25 102 ARG A O 1
ATOM 805 N N . SER A 1 103 ? -8.634 -2.745 0.323 1.00 95.19 103 SER A N 1
ATOM 806 C CA . SER A 1 103 ? -10.074 -2.535 0.318 1.00 95.19 103 SER A CA 1
ATOM 807 C C . SER A 1 103 ? -10.521 -2.013 -1.038 1.00 95.19 103 SER A C 1
ATOM 809 O O . SER A 1 103 ? -10.173 -0.894 -1.418 1.00 95.19 103 SER A O 1
ATOM 811 N N . ASP A 1 104 ? -11.366 -2.784 -1.721 1.00 95.81 104 ASP A N 1
ATOM 812 C CA . ASP A 1 104 ? -11.916 -2.380 -3.017 1.00 95.81 104 ASP A CA 1
ATOM 813 C C . ASP A 1 104 ? -12.807 -1.127 -2.894 1.00 95.81 104 ASP A C 1
ATOM 815 O O . ASP A 1 104 ? -12.969 -0.374 -3.850 1.00 95.81 104 ASP A O 1
ATOM 819 N N . ALA A 1 105 ? -13.358 -0.875 -1.700 1.00 92.56 105 ALA A N 1
ATOM 820 C CA . ALA A 1 105 ? -14.156 0.314 -1.411 1.00 92.56 105 ALA A CA 1
ATOM 821 C C . ALA A 1 105 ? -13.311 1.598 -1.323 1.00 92.56 105 ALA A C 1
ATOM 823 O O . ALA A 1 105 ? -13.824 2.676 -1.595 1.00 92.56 105 ALA A O 1
ATOM 824 N N . ILE A 1 106 ? -12.031 1.487 -0.945 1.00 92.12 106 ILE A N 1
ATOM 825 C CA . ILE A 1 106 ? -11.122 2.635 -0.796 1.00 92.12 106 ILE A CA 1
ATOM 826 C C . ILE A 1 106 ? -10.286 2.823 -2.064 1.00 92.12 106 ILE A C 1
ATOM 828 O O . ILE A 1 106 ? -10.165 3.937 -2.564 1.00 92.12 106 ILE A O 1
ATOM 832 N N . TRP A 1 107 ? -9.724 1.731 -2.585 1.00 93.31 107 TRP A N 1
ATOM 833 C CA . TRP A 1 107 ? -8.730 1.753 -3.662 1.00 93.31 107 TRP A CA 1
ATOM 834 C C . TRP A 1 107 ? -9.294 1.355 -5.031 1.00 93.31 107 TRP A C 1
ATOM 836 O O . TRP A 1 107 ? -8.613 1.514 -6.038 1.00 93.31 107 TRP A O 1
ATOM 846 N N . GLY A 1 108 ? -10.539 0.877 -5.092 1.00 95.19 108 GLY A N 1
ATOM 847 C CA . GLY A 1 108 ? -11.175 0.428 -6.329 1.00 95.19 108 GLY A CA 1
ATOM 848 C C . GLY A 1 108 ? -11.024 -1.076 -6.599 1.00 95.19 108 GLY A C 1
ATOM 849 O O . GLY A 1 108 ? -10.432 -1.816 -5.818 1.00 95.19 108 GLY A O 1
ATOM 850 N N . PRO A 1 109 ? -11.593 -1.581 -7.706 1.00 96.75 109 PRO A N 1
ATOM 851 C CA . PRO A 1 109 ? -11.725 -3.021 -7.967 1.00 96.75 109 PRO A CA 1
ATOM 852 C C . PRO A 1 109 ? -10.392 -3.768 -8.145 1.00 96.75 109 PRO A C 1
ATOM 854 O O . PRO A 1 109 ? -10.361 -4.997 -8.090 1.00 96.75 109 PRO A O 1
ATOM 857 N N . ASP A 1 110 ? -9.302 -3.048 -8.384 1.00 95.38 110 ASP A N 1
ATOM 858 C CA . ASP A 1 110 ? -7.951 -3.559 -8.576 1.00 95.38 110 ASP A CA 1
ATOM 859 C C . ASP A 1 110 ? -7.040 -3.357 -7.355 1.00 95.38 110 ASP A C 1
ATOM 861 O O . ASP A 1 110 ? -5.845 -3.606 -7.462 1.00 95.38 110 ASP A O 1
ATOM 865 N N . ALA A 1 111 ? -7.595 -3.049 -6.175 1.00 95.50 111 ALA A N 1
ATOM 866 C CA . ALA A 1 111 ? -6.874 -2.852 -4.904 1.00 95.50 111 ALA A CA 1
ATOM 867 C C . ALA A 1 111 ? -5.941 -4.002 -4.471 1.00 95.50 111 ALA A C 1
ATOM 869 O O . ALA A 1 111 ? -5.179 -3.888 -3.513 1.00 95.50 111 ALA A O 1
ATOM 870 N N . LYS A 1 112 ? -6.064 -5.168 -5.107 1.00 96.00 112 LYS A N 1
ATOM 871 C CA . LYS A 1 112 ? -5.275 -6.374 -4.821 1.00 96.00 112 LYS A CA 1
ATOM 872 C C . LYS A 1 112 ? -4.238 -6.675 -5.906 1.00 96.00 112 LYS A C 1
ATOM 874 O O . LYS A 1 112 ? -3.510 -7.659 -5.778 1.00 96.00 112 LYS A O 1
ATOM 879 N N . ALA A 1 113 ? -4.226 -5.906 -6.991 1.00 96.69 113 ALA A N 1
ATOM 880 C CA . ALA A 1 113 ? -3.254 -6.025 -8.066 1.00 96.69 113 ALA A CA 1
ATOM 881 C C . ALA A 1 113 ? -2.013 -5.193 -7.733 1.00 96.69 113 ALA A C 1
ATOM 883 O O . ALA A 1 113 ? -2.124 -4.179 -7.065 1.00 96.69 113 ALA A O 1
ATOM 884 N N . PHE A 1 114 ? -0.843 -5.627 -8.201 1.00 97.44 114 PHE A N 1
ATOM 885 C CA . PHE A 1 114 ? 0.402 -4.879 -8.039 1.00 97.44 114 PHE A CA 1
ATOM 886 C C . PHE A 1 114 ? 0.553 -3.880 -9.186 1.00 97.44 114 PHE A C 1
ATOM 888 O O . PHE A 1 114 ? 0.942 -4.268 -10.293 1.00 97.44 114 PHE A O 1
ATOM 895 N N . LYS A 1 115 ? 0.201 -2.617 -8.931 1.00 95.88 115 LYS A N 1
ATOM 896 C CA . LYS A 1 115 ? 0.114 -1.548 -9.933 1.00 95.88 115 LYS A CA 1
ATOM 897 C C . LYS A 1 115 ? 0.779 -0.260 -9.432 1.00 95.88 115 LYS A C 1
ATOM 899 O O . LYS A 1 115 ? 0.099 0.626 -8.935 1.00 95.88 115 LYS A O 1
ATOM 904 N N . PRO A 1 116 ? 2.107 -0.126 -9.589 1.00 95.56 116 PRO A N 1
ATOM 905 C CA . PRO A 1 116 ? 2.834 1.074 -9.167 1.00 95.56 116 PRO A CA 1
ATOM 906 C C . PRO A 1 116 ? 2.552 2.353 -9.981 1.00 95.56 116 PRO A C 1
ATOM 908 O O . PRO A 1 116 ? 3.218 3.358 -9.760 1.00 95.56 116 PRO A O 1
ATOM 911 N N . GLU A 1 117 ? 1.701 2.308 -11.007 1.00 89.50 117 GLU A N 1
ATOM 912 C CA . GLU A 1 117 ? 1.346 3.464 -11.852 1.00 89.50 117 GLU A CA 1
ATOM 913 C C . GLU A 1 117 ? 0.264 4.394 -11.292 1.00 89.50 117 GLU A C 1
ATOM 915 O O . GLU A 1 117 ? -0.660 3.919 -10.600 1.00 89.50 117 GLU A O 1
#

Sequence (117 aa):
MTWGLLELARHPNVQNRLREELLPFGGEPSYDQLTNDFPYLDAVVQEVLCLHPSVLELIHEAAEDDIIQPLEPVQTKSGEVVDSIVIERGTILSVPISCINRSDAIWGPDAKAFKPE

Secondary structure (DSSP, 8-state):
-HHHHHHHHH-HHHHHHHHHHHGGG-SPPPHHHHHHS-HHHHHHHHHHHHHS-S-S-EEEE-SS-EEE--SS-EE-TTS-EES-EEE-TT-EEEE-HHHHTT-HHHH-TTTTS----

Mean predicted aligned error: 4.55 Å

Nearest PDB structures (foldseek):
  3g1q-assembly3_C  TM=8.535E-01  e=3.743E-05  Trypanosoma brucei
  3l4d-assembly1_A  TM=8.466E-01  e=1.509E-04  Leishmania infantum
  4uqh-assembly1_A  TM=8.626E-01  e=4.434E-04  Trypanosoma cruzi
  4bjk-assembly4_D  TM=8.218E-01  e=3.031E-04  Trypanosoma brucei
  4c28-assembly1_A  TM=8.397E-01  e=6.486E-04  Trypanosoma cruzi

InterPro domains:
  IPR001128 Cytochrome P450 [PF00067] (1-117)
  IPR002401 Cytochrome P450, E-class, group I [PR00463] (1-22)
  IPR002401 Cytochrome P450, E-class, group I [PR00463] (42-60)
  IPR036396 Cytochrome P450 superfamily [G3DSA:1.10.630.10] (1-117)
  IPR036396 Cytochrome P450 superfamily [SSF48264] (1-117)
  IPR050121 Cytochrome P450 monooxygenase [PTHR24305] (1-117)

Solvent-accessible surface area (backbone atoms only — not comparable to full-atom values): 7027 Å² total; per-residue (Å²): 110,71,65,50,55,49,52,38,69,75,33,57,69,60,42,50,54,47,45,66,67,54,58,79,69,77,71,85,72,52,73,70,47,58,74,68,72,38,67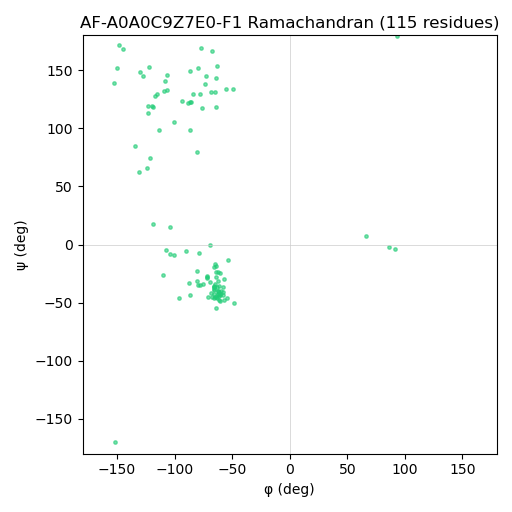,62,57,51,29,44,52,51,42,37,42,36,78,57,40,95,58,52,60,49,81,47,64,35,89,48,70,46,74,50,67,58,96,59,70,44,72,46,96,90,67,52,74,39,66,60,45,83,41,53,54,69,42,76,45,76,47,52,45,50,52,60,49,41,25,45,90,79,64,34,96,58,27,82,58,95,64,52,121

pLDDT: mean 94.53, std 3.58, range [69.62, 98.12]

Organism: NCBI:txid765257